Protein AF-A0A6L6JKA7-F1 (afdb_monomer)

Sequence (31 aa):
EYINYYNNKRIKLKLKGLSPIQYRKQALVAD

Structure (mmCIF, N/CA/C/O backbone):
data_AF-A0A6L6JKA7-F1
#
_entry.id   AF-A0A6L6JKA7-F1
#
loop_
_atom_site.group_PDB
_atom_site.id
_atom_site.type_symbol
_atom_site.label_atom_id
_atom_site.label_alt_id
_atom_site.label_comp_id
_atom_site.label_asym_id
_atom_site.label_entity_id
_atom_site.label_seq_id
_atom_site.pdbx_PDB_ins_code
_atom_site.Cartn_x
_atom_site.Cartn_y
_atom_site.Cartn_z
_atom_site.occupancy
_atom_site.B_iso_or_equiv
_atom_site.auth_seq_id
_atom_site.auth_comp_id
_atom_site.auth_asym_id
_atom_site.auth_atom_id
_atom_site.pdbx_PDB_model_num
ATOM 1 N N . GLU A 1 1 ? 7.396 -0.674 15.021 1.00 83.38 1 GLU A N 1
ATOM 2 C CA . GLU A 1 1 ? 5.973 -0.898 14.666 1.00 83.38 1 GLU A CA 1
ATOM 3 C C . GLU A 1 1 ? 5.502 -0.120 13.427 1.00 83.38 1 GLU A C 1
ATOM 5 O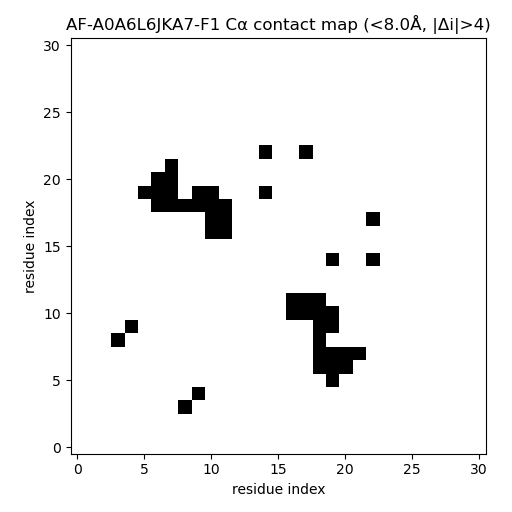 O . GLU A 1 1 ? 4.940 -0.728 12.520 1.00 83.38 1 GLU A O 1
ATOM 10 N N . TYR A 1 2 ? 5.809 1.182 13.321 1.00 93.50 2 TYR A N 1
ATOM 11 C CA . TYR A 1 2 ? 5.435 2.047 12.185 1.00 93.50 2 TYR A CA 1
ATOM 12 C C . TYR A 1 2 ? 5.758 1.472 10.791 1.00 93.50 2 TYR A C 1
ATOM 14 O O . TYR A 1 2 ? 4.904 1.464 9.906 1.00 93.50 2 TYR A O 1
ATOM 22 N N . ILE A 1 3 ? 6.966 0.928 10.603 1.00 93.56 3 ILE A N 1
ATOM 23 C CA . ILE A 1 3 ? 7.412 0.356 9.318 1.00 93.56 3 ILE A CA 1
ATOM 24 C C . ILE A 1 3 ? 6.528 -0.824 8.891 1.00 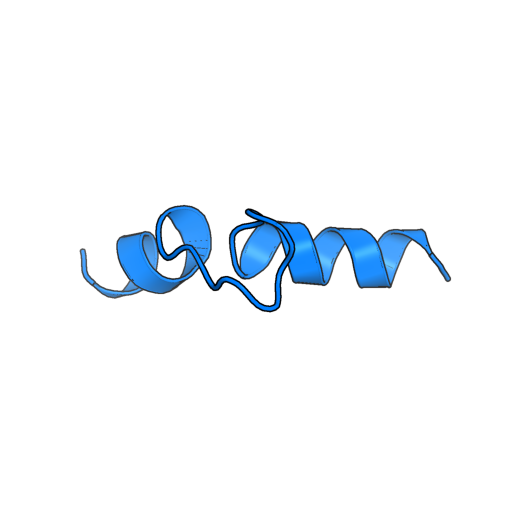93.56 3 ILE A C 1
ATOM 26 O O . ILE A 1 3 ? 6.159 -0.93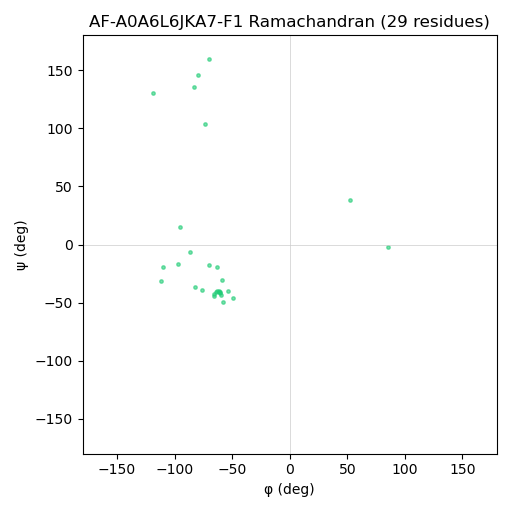7 7.722 1.00 93.56 3 ILE A O 1
ATOM 30 N N . ASN A 1 4 ? 6.149 -1.688 9.837 1.00 94.25 4 ASN A N 1
ATOM 31 C CA . ASN A 1 4 ? 5.295 -2.837 9.552 1.00 94.25 4 ASN A CA 1
ATOM 32 C C . ASN A 1 4 ? 3.893 -2.385 9.121 1.00 94.25 4 ASN A C 1
ATOM 34 O O . ASN A 1 4 ? 3.362 -2.872 8.124 1.00 94.25 4 ASN A O 1
ATOM 38 N N . TYR A 1 5 ? 3.322 -1.402 9.827 1.00 94.50 5 TYR A N 1
ATOM 39 C CA . TYR A 1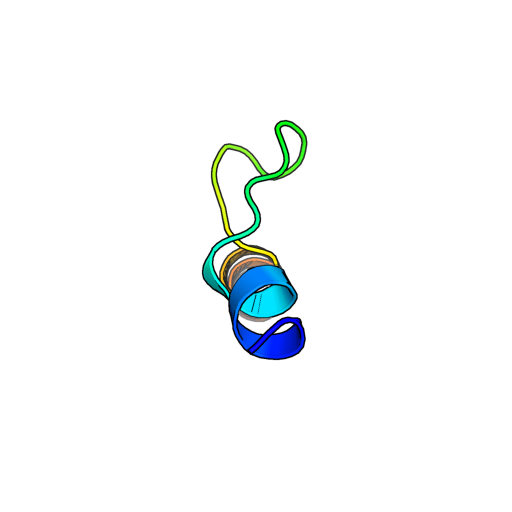 5 ? 2.056 -0.793 9.427 1.00 94.50 5 TYR A CA 1
ATOM 40 C C . TYR A 1 5 ? 2.151 -0.193 8.018 1.00 94.50 5 TYR A C 1
ATOM 42 O O . TYR A 1 5 ? 1.325 -0.513 7.163 1.00 94.50 5 TYR A O 1
ATOM 50 N N . TYR A 1 6 ? 3.188 0.605 7.742 1.00 94.44 6 TYR A N 1
ATOM 51 C CA . TYR A 1 6 ? 3.359 1.263 6.448 1.00 94.44 6 TYR A CA 1
ATOM 52 C C . TYR A 1 6 ? 3.488 0.264 5.292 1.00 94.44 6 TYR A C 1
ATOM 54 O O . TYR A 1 6 ? 2.891 0.477 4.242 1.00 94.44 6 TYR A O 1
ATOM 62 N N . ASN A 1 7 ? 4.227 -0.833 5.476 1.00 94.25 7 ASN A N 1
ATOM 63 C CA . ASN A 1 7 ? 4.486 -1.800 4.409 1.00 94.25 7 ASN A CA 1
ATOM 64 C C . ASN A 1 7 ? 3.360 -2.818 4.197 1.00 94.25 7 ASN A C 1
ATOM 66 O O . ASN A 1 7 ? 3.100 -3.182 3.048 1.00 94.25 7 ASN A O 1
ATOM 70 N N . ASN A 1 8 ? 2.707 -3.269 5.274 1.00 93.88 8 ASN A N 1
ATOM 71 C CA . ASN A 1 8 ? 1.783 -4.407 5.228 1.00 93.88 8 ASN A CA 1
ATOM 72 C C . ASN A 1 8 ? 0.317 -4.028 5.453 1.00 93.88 8 ASN A C 1
ATOM 74 O O . ASN A 1 8 ? -0.564 -4.680 4.906 1.00 93.88 8 ASN A O 1
ATOM 78 N N . LYS A 1 9 ? 0.036 -2.994 6.253 1.00 91.44 9 LYS A N 1
ATOM 79 C CA . LYS A 1 9 ? -1.33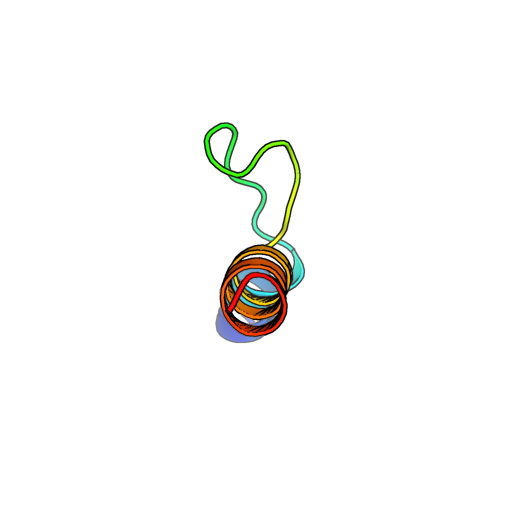6 -2.672 6.690 1.00 91.44 9 LYS A CA 1
ATOM 80 C C . LYS A 1 9 ? -1.895 -1.392 6.073 1.00 91.44 9 LYS A C 1
ATOM 82 O O . LYS A 1 9 ? -3.102 -1.183 6.066 1.00 91.44 9 LYS A O 1
ATOM 87 N N . ARG A 1 10 ? -1.034 -0.511 5.562 1.00 92.00 10 ARG A N 1
ATOM 88 C CA . ARG A 1 10 ? -1.429 0.798 5.040 1.00 92.00 10 ARG A CA 1
ATOM 89 C C . ARG A 1 10 ? -2.146 0.668 3.698 1.00 92.00 10 ARG A C 1
ATOM 91 O O . ARG A 1 10 ? -1.506 0.538 2.660 1.00 92.00 10 ARG A O 1
ATOM 98 N N . ILE A 1 11 ? -3.463 0.812 3.700 1.00 86.56 11 ILE A N 1
ATOM 99 C CA . ILE A 1 11 ? -4.275 0.773 2.481 1.00 86.56 11 ILE A CA 1
ATOM 100 C C . ILE A 1 11 ? -4.272 2.153 1.805 1.00 86.56 11 ILE A C 1
ATOM 102 O O . ILE A 1 11 ? -4.381 3.197 2.449 1.00 86.56 11 ILE A O 1
ATOM 106 N N . LYS A 1 12 ? -4.100 2.171 0.482 1.00 84.81 12 LYS A N 1
ATOM 107 C CA . LYS A 1 12 ? -4.216 3.364 -0.374 1.00 84.81 12 LYS A CA 1
ATOM 108 C C . LYS A 1 12 ? -5.339 3.109 -1.374 1.00 84.81 12 LYS A C 1
ATOM 110 O O . LYS A 1 12 ? -5.276 2.108 -2.080 1.00 84.81 12 LYS A O 1
ATOM 115 N N . LEU A 1 13 ? -6.285 4.043 -1.518 1.00 84.31 13 LEU A N 1
ATOM 116 C CA . LEU A 1 13 ? -7.368 3.937 -2.513 1.00 84.31 13 LEU A CA 1
ATOM 117 C C . LEU A 1 13 ? -6.826 3.704 -3.934 1.00 84.31 13 LEU A C 1
ATOM 119 O O . LEU A 1 13 ? -7.312 2.839 -4.654 1.00 84.31 13 LEU A O 1
ATOM 123 N N . LYS A 1 14 ? -5.724 4.378 -4.292 1.00 86.69 14 LYS A N 1
ATOM 124 C CA . LYS A 1 14 ? -5.048 4.204 -5.589 1.00 86.69 14 LYS A CA 1
ATOM 125 C C . LYS A 1 14 ? -4.474 2.805 -5.847 1.00 86.69 14 LYS A C 1
ATOM 127 O O . LYS A 1 14 ? -4.187 2.480 -6.989 1.00 86.69 14 LYS A O 1
ATOM 132 N N . LEU A 1 15 ? -4.266 2.002 -4.801 1.00 90.50 15 LEU A N 1
ATOM 133 C CA . LEU A 1 15 ? -3.714 0.648 -4.914 1.00 90.50 15 LEU A CA 1
ATOM 134 C C . LEU A 1 15 ? -4.816 -0.419 -4.977 1.00 90.50 15 LEU A C 1
ATOM 136 O O . LEU A 1 15 ? -4.526 -1.588 -4.760 1.00 90.50 15 LEU A O 1
ATOM 140 N N . LYS A 1 16 ? -6.078 -0.033 -5.231 1.00 87.69 16 LYS A N 1
ATOM 141 C CA . LYS A 1 16 ? -7.220 -0.959 -5.341 1.00 87.69 16 LYS A CA 1
ATOM 142 C C . LYS A 1 16 ? -7.350 -1.901 -4.129 1.00 87.69 16 LYS A C 1
ATOM 144 O O . LYS A 1 16 ? -7.645 -3.079 -4.276 1.00 87.69 16 LYS A O 1
ATOM 149 N N . GLY A 1 17 ? -7.084 -1.383 -2.927 1.00 88.88 17 GLY A N 1
ATOM 150 C CA . GLY A 1 17 ? -7.147 -2.157 -1.680 1.00 88.88 17 GLY A CA 1
ATOM 151 C C . GLY A 1 17 ? -5.874 -2.934 -1.322 1.00 88.88 17 GLY A C 1
ATOM 152 O O . GLY A 1 17 ? -5.817 -3.526 -0.250 1.00 88.88 17 GLY A O 1
ATOM 153 N N . LEU A 1 18 ? -4.830 -2.898 -2.154 1.00 92.38 18 LEU A N 1
ATOM 154 C CA . LEU A 1 18 ? -3.564 -3.581 -1.880 1.00 92.38 18 LEU A CA 1
ATOM 155 C C . LEU A 1 18 ? -2.676 -2.799 -0.905 1.00 92.38 18 LEU A C 1
ATOM 157 O O . LEU A 1 18 ? -2.594 -1.564 -0.938 1.00 92.38 18 LEU A O 1
ATOM 161 N N . SER A 1 19 ? -1.936 -3.539 -0.076 1.00 94.38 19 SER A N 1
ATOM 162 C CA . SER A 1 19 ? -0.821 -2.983 0.694 1.00 94.38 19 SER A CA 1
ATOM 163 C C . SER A 1 19 ? 0.366 -2.619 -0.216 1.00 94.38 19 SER A C 1
ATOM 165 O O . SER A 1 19 ? 0.507 -3.161 -1.319 1.00 94.38 19 SER A O 1
ATOM 167 N N . PRO A 1 20 ? 1.284 -1.738 0.230 1.00 94.06 20 PRO A N 1
ATOM 168 C CA . PRO A 1 20 ? 2.440 -1.340 -0.568 1.00 94.06 20 PRO A CA 1
ATOM 169 C C . PRO A 1 20 ? 3.357 -2.495 -0.973 1.00 94.06 20 PRO A C 1
ATOM 171 O O . PRO A 1 20 ? 3.997 -2.419 -2.021 1.00 94.06 20 PRO A O 1
ATOM 174 N N . ILE A 1 21 ? 3.461 -3.557 -0.168 1.00 93.62 21 ILE A N 1
ATOM 175 C CA . ILE A 1 21 ? 4.253 -4.731 -0.551 1.00 93.62 21 ILE A CA 1
ATOM 176 C C . ILE A 1 21 ? 3.529 -5.608 -1.580 1.00 93.62 21 ILE A C 1
ATOM 178 O O . ILE A 1 21 ? 4.165 -6.068 -2.522 1.00 93.62 21 ILE A O 1
ATOM 182 N N . GLN A 1 22 ? 2.210 -5.787 -1.458 1.00 92.75 22 GLN A N 1
ATOM 183 C CA . GLN A 1 22 ? 1.419 -6.560 -2.423 1.00 92.75 22 GLN A CA 1
ATOM 184 C C . GLN A 1 22 ? 1.395 -5.887 -3.796 1.00 92.75 22 GLN A C 1
ATOM 186 O O . GLN A 1 22 ? 1.606 -6.554 -4.802 1.00 92.75 22 GLN A O 1
ATOM 191 N N . TYR A 1 23 ? 1.226 -4.564 -3.834 1.00 93.19 23 TYR A N 1
ATOM 192 C CA . TYR A 1 23 ? 1.264 -3.809 -5.085 1.00 93.19 23 TYR A CA 1
ATOM 193 C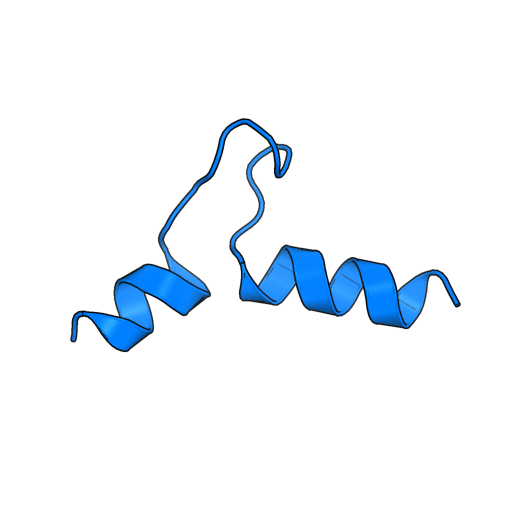 C . TYR A 1 23 ? 2.611 -3.954 -5.813 1.00 93.19 23 TYR A C 1
ATOM 195 O O . TYR A 1 23 ? 2.6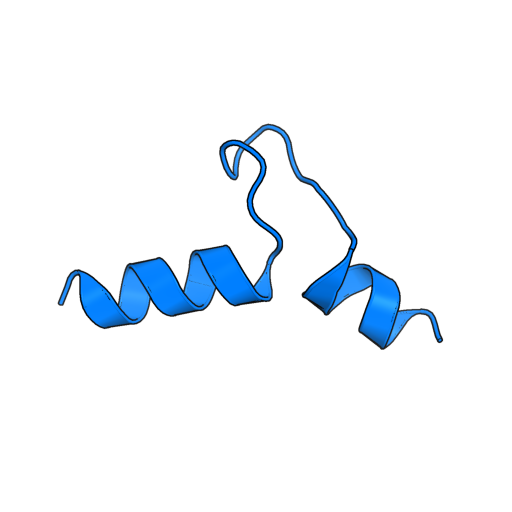44 -4.183 -7.017 1.00 93.19 23 TYR A O 1
ATOM 203 N N . ARG A 1 24 ? 3.733 -3.884 -5.080 1.00 92.19 24 ARG A N 1
ATOM 204 C CA . ARG A 1 24 ? 5.071 -4.094 -5.663 1.00 92.19 24 ARG A CA 1
ATOM 205 C C . ARG A 1 24 ? 5.259 -5.513 -6.189 1.00 92.19 24 ARG A C 1
ATOM 207 O O . ARG A 1 24 ? 5.815 -5.680 -7.263 1.00 92.19 24 ARG A O 1
ATOM 214 N N . LYS A 1 25 ? 4.778 -6.521 -5.456 1.00 93.50 25 LYS A N 1
ATOM 215 C CA . LYS A 1 25 ? 4.824 -7.916 -5.913 1.00 93.50 25 LYS A CA 1
ATOM 216 C C . LYS A 1 25 ? 4.032 -8.121 -7.202 1.00 93.50 25 LYS A C 1
ATOM 218 O O . LYS A 1 25 ? 4.507 -8.832 -8.068 1.00 93.50 25 LYS A O 1
ATOM 223 N N . GLN A 1 26 ? 2.869 -7.484 -7.347 1.00 88.94 26 GLN A N 1
ATOM 224 C CA . GLN A 1 26 ? 2.088 -7.574 -8.581 1.00 88.94 26 GLN A CA 1
ATOM 225 C C . GLN A 1 26 ? 2.835 -6.988 -9.786 1.00 88.94 26 GLN A C 1
ATOM 227 O O . GLN A 1 26 ? 2.788 -7.583 -10.854 1.00 88.94 26 GLN A O 1
ATOM 232 N N . ALA A 1 27 ? 3.540 -5.864 -9.613 1.00 86.56 27 ALA A N 1
ATOM 233 C CA . ALA A 1 27 ? 4.353 -5.282 -10.683 1.00 86.56 27 ALA A CA 1
ATOM 234 C C . ALA A 1 27 ? 5.458 -6.244 -11.151 1.00 86.56 27 ALA A C 1
ATOM 236 O O . ALA A 1 27 ? 5.631 -6.414 -12.344 1.00 86.56 27 ALA A O 1
ATOM 237 N N . LEU A 1 28 ? 6.119 -6.936 -10.217 1.00 87.69 28 LEU A N 1
ATOM 238 C CA . LEU A 1 28 ? 7.181 -7.907 -10.522 1.00 87.69 28 LEU A CA 1
ATOM 239 C C . LEU A 1 28 ? 6.694 -9.202 -11.193 1.00 87.69 28 LEU A C 1
ATOM 241 O O . LEU A 1 28 ? 7.515 -9.957 -11.693 1.00 87.69 28 LEU A O 1
ATOM 245 N N . VAL A 1 29 ? 5.397 -9.511 -11.116 1.00 84.19 29 VAL A N 1
ATOM 246 C CA . VAL A 1 29 ? 4.797 -10.719 -11.721 1.00 84.19 29 VAL A CA 1
ATOM 247 C C . VAL A 1 29 ? 4.177 -10.410 -13.088 1.00 84.19 29 VAL A C 1
ATOM 249 O O . VAL A 1 29 ? 3.860 -11.326 -13.837 1.00 84.19 29 VAL A O 1
ATOM 252 N N . ALA A 1 30 ? 3.950 -9.132 -13.393 1.00 73.94 30 ALA A N 1
ATOM 253 C CA . ALA A 1 30 ? 3.381 -8.692 -14.663 1.00 73.94 30 ALA A CA 1
ATOM 254 C C . ALA A 1 30 ? 4.437 -8.483 -1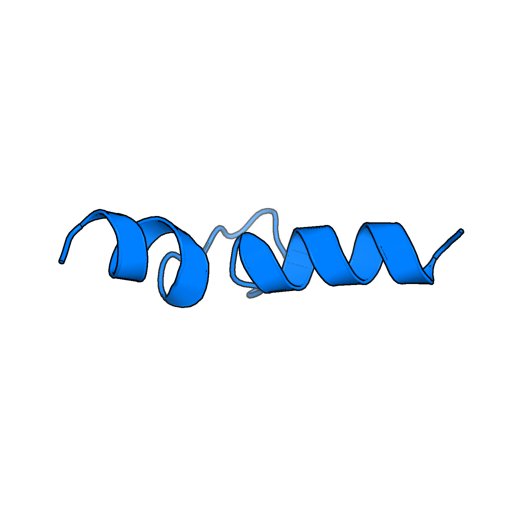5.766 1.00 73.94 30 ALA A C 1
ATOM 256 O O . ALA A 1 30 ? 4.045 -8.216 -16.903 1.00 73.94 30 ALA A O 1
ATOM 257 N N . ASP A 1 31 ? 5.721 -8.598 -15.418 1.00 54.34 31 ASP A N 1
ATOM 258 C CA . ASP A 1 31 ? 6.864 -8.673 -16.337 1.00 54.34 31 ASP A CA 1
ATOM 259 C C . ASP A 1 31 ? 7.148 -10.138 -16.717 1.00 54.34 31 ASP A C 1
ATOM 261 O O . ASP A 1 31 ? 7.450 -10.392 -17.906 1.00 54.34 31 ASP A O 1
#

Radius of gyration: 9.8 Å; Cα contacts (8 Å, |Δi|>4): 23; chains: 1; bounding box: 15×15×31 Å

Solvent-accessible surface area (backbone atoms only — not comparable to full-atom values): 1902 Å² total; per-residue (Å²): 113,70,67,56,42,56,40,64,64,41,68,39,80,92,50,78,71,31,21,58,52,56,52,52,52,52,58,70,69,75,112

Secondary structure (DSSP, 8-state):
-HHHIIIII---GGGTT--HHHHHHHHHH--

pLDDT: mean 88.92, std 7.81, range [54.34, 94.5]

Foldseek 3Di:
D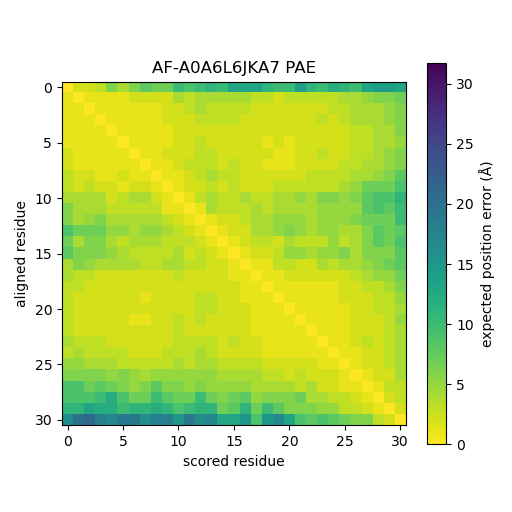VVCCQQAVDADVVQVRHGNPVSVVVVVVVD